Protein AF-A0A0G1HVP1-F1 (afdb_monomer_lite)

pLDDT: mean 92.51, std 6.07, range [60.88, 98.0]

Radius of gyration: 14.68 Å; chains: 1; bounding box: 37×34×37 Å

Secondary structure (DSSP, 8-state):
-EEE--SSTTS-EEEE---TT-EEEEEEEE--TTT-EEEEEEEETTEEEEEEESS----EEE-TTPPP-TTEEEEEEEEEEEETTEEEEEEEES-TTSTT-EEEEEE-TTS-EES-BTTBEEEEE---SHHHHHHHHHHHHH-EEE-

Foldseek 3Di:
DDWACALAPQAFTKDWDADPLKDWPDWDWAHDPHFTKIKTWIDHVQKIKMFIHGPDDKAFEDEPPDDDDPRHFYFDDWDWDDEPPKIKIWTHGPDPVQALKTWIWIQDPVRTTIQQDNHHGMIMGPNHDPVSVVSVSVRVRPMGTDD

Structure (mmCIF, N/CA/C/O backbone):
data_AF-A0A0G1HVP1-F1
#
_entry.id   AF-A0A0G1HVP1-F1
#
loop_
_atom_site.group_PDB
_atom_site.id
_atom_site.type_symbol
_atom_site.label_atom_id
_atom_site.label_alt_id
_atom_site.label_comp_id
_atom_site.label_asym_id
_atom_site.label_entity_id
_atom_site.label_seq_id
_atom_site.pdbx_PDB_ins_code
_atom_site.Cartn_x
_atom_site.Cartn_y
_atom_site.Cartn_z
_atom_site.occupancy
_atom_site.B_iso_or_equiv
_atom_site.auth_seq_id
_atom_site.auth_comp_id
_atom_site.auth_asym_id
_atom_site.auth_atom_id
_atom_site.pdbx_PDB_model_num
ATOM 1 N N . MET A 1 1 ? -14.721 0.708 7.167 1.00 88.19 1 MET A N 1
ATOM 2 C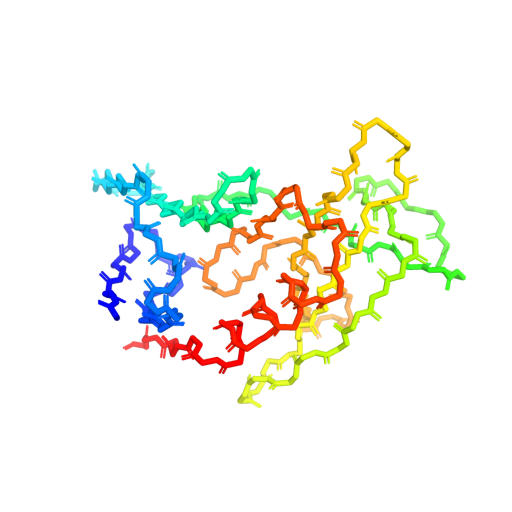 CA . MET A 1 1 ? -14.630 1.022 5.719 1.00 88.19 1 MET A CA 1
ATOM 3 C C . MET A 1 1 ? -14.635 2.533 5.562 1.00 88.19 1 MET A C 1
ATOM 5 O O . MET A 1 1 ? -15.383 3.187 6.278 1.00 88.19 1 MET A O 1
ATOM 9 N N . MET A 1 2 ? -13.837 3.077 4.645 1.00 93.00 2 MET A N 1
ATOM 10 C CA . MET A 1 2 ? -13.811 4.502 4.307 1.00 93.00 2 MET A CA 1
ATOM 11 C C . MET A 1 2 ? -13.610 4.696 2.801 1.00 93.00 2 MET A C 1
ATOM 13 O O . MET A 1 2 ? -12.921 3.900 2.174 1.00 93.00 2 MET A O 1
ATOM 17 N N . THR A 1 3 ? -14.206 5.744 2.226 1.00 96.06 3 THR A N 1
ATOM 18 C CA . THR A 1 3 ? -13.936 6.170 0.842 1.00 96.06 3 THR A CA 1
ATOM 19 C C . THR A 1 3 ? -13.069 7.421 0.864 1.00 96.06 3 THR A C 1
ATOM 21 O O . THR A 1 3 ? -13.421 8.390 1.535 1.00 96.06 3 THR A O 1
ATOM 24 N N . VAL A 1 4 ? -11.967 7.400 0.122 1.00 94.75 4 VAL A N 1
ATOM 25 C CA . VAL A 1 4 ? -11.038 8.515 -0.044 1.00 94.75 4 VAL A CA 1
ATOM 26 C C . VAL A 1 4 ? -11.114 8.983 -1.490 1.00 94.75 4 VAL A C 1
ATOM 28 O O . VAL A 1 4 ? -10.847 8.223 -2.420 1.00 94.75 4 VAL A O 1
ATOM 31 N N . LYS A 1 5 ? -11.529 10.238 -1.672 1.00 92.88 5 LYS A N 1
ATOM 32 C CA . LYS A 1 5 ? -11.578 10.874 -2.988 1.00 92.88 5 LYS A CA 1
ATOM 33 C C . LYS A 1 5 ? -10.227 11.500 -3.285 1.00 92.88 5 LYS A C 1
ATOM 35 O O . LYS A 1 5 ? -9.764 12.316 -2.488 1.00 92.88 5 LYS A O 1
ATOM 40 N N . SER A 1 6 ? -9.646 11.156 -4.425 1.00 91.25 6 SER A N 1
ATOM 41 C CA . SER A 1 6 ? -8.412 11.787 -4.869 1.00 91.25 6 SER A CA 1
ATOM 42 C C . SER A 1 6 ? -8.689 13.223 -5.320 1.00 91.25 6 SER A C 1
ATOM 44 O O . SER A 1 6 ? -9.557 13.438 -6.169 1.00 91.25 6 SER A O 1
ATOM 46 N N . PRO A 1 7 ? -7.973 14.218 -4.773 1.00 90.06 7 PRO A N 1
ATOM 47 C CA . PRO A 1 7 ? -7.976 15.578 -5.294 1.00 90.06 7 PRO A CA 1
ATOM 48 C C . PRO A 1 7 ? -6.929 15.769 -6.410 1.00 90.06 7 PRO A C 1
ATOM 50 O O . PRO A 1 7 ? -6.699 16.895 -6.840 1.00 90.06 7 PRO A O 1
ATOM 53 N N . VAL A 1 8 ? -6.270 14.690 -6.850 1.00 88.50 8 VAL A N 1
ATOM 54 C CA . VAL A 1 8 ? -5.191 14.680 -7.845 1.00 88.50 8 VAL A CA 1
ATOM 55 C C . VAL A 1 8 ? -5.602 13.794 -9.021 1.00 88.50 8 VAL A C 1
ATOM 57 O O . VAL A 1 8 ? -5.993 12.651 -8.818 1.00 88.50 8 VAL A O 1
ATOM 60 N N . THR A 1 9 ? -5.501 14.279 -10.260 1.00 86.94 9 THR A N 1
ATOM 61 C CA . THR A 1 9 ? -5.990 13.540 -11.442 1.00 86.94 9 THR A CA 1
ATOM 62 C C . THR A 1 9 ? -5.112 12.357 -11.853 1.00 86.94 9 THR A C 1
ATOM 64 O O . THR A 1 9 ? -5.579 11.486 -12.576 1.00 86.94 9 THR A O 1
ATOM 67 N N . SER A 1 10 ? -3.844 12.330 -11.437 1.00 87.56 10 SER A N 1
ATOM 68 C CA . SER A 1 10 ? -2.899 11.234 -11.706 1.00 87.56 10 SER A CA 1
ATOM 69 C C . SER A 1 10 ? -3.014 10.069 -10.718 1.00 87.56 10 SER A C 1
ATOM 71 O O . SER A 1 10 ? -2.319 9.069 -10.882 1.00 87.56 10 SER A O 1
ATOM 73 N N . VAL A 1 11 ? -3.870 10.195 -9.700 1.00 91.31 11 VAL A N 1
ATOM 74 C CA . VAL A 1 11 ? -4.047 9.215 -8.627 1.00 91.31 11 VAL A CA 1
ATOM 75 C C . VAL A 1 11 ? -5.530 8.886 -8.495 1.00 91.31 11 VAL A C 1
ATOM 77 O O . VAL A 1 11 ? -6.366 9.784 -8.394 1.00 91.31 11 VAL A O 1
ATOM 80 N N . ASP A 1 12 ? -5.862 7.603 -8.451 1.00 93.75 12 ASP A N 1
ATOM 81 C CA . ASP A 1 12 ? -7.236 7.125 -8.384 1.00 93.75 12 ASP A CA 1
ATOM 82 C C . ASP A 1 12 ? -7.833 7.317 -6.981 1.00 93.75 12 ASP A C 1
ATOM 84 O O . ASP A 1 12 ? -7.157 7.274 -5.946 1.00 93.75 12 ASP A O 1
ATOM 88 N N . SER A 1 13 ? -9.151 7.509 -6.926 1.00 95.25 13 SER A N 1
ATOM 89 C CA . SER A 1 13 ? -9.879 7.419 -5.658 1.00 95.25 13 SER A CA 1
ATOM 90 C C . SER A 1 13 ? -9.907 5.966 -5.183 1.00 95.25 13 SER A C 1
ATOM 92 O O . SER A 1 13 ? -9.791 5.035 -5.977 1.00 95.25 13 SER A O 1
ATOM 94 N N . TYR A 1 14 ? -10.097 5.733 -3.887 1.00 96.31 14 TYR A N 1
ATOM 95 C CA . TYR A 1 14 ? -10.150 4.368 -3.369 1.00 96.31 14 TYR A CA 1
ATOM 96 C C . TYR A 1 14 ? -11.113 4.215 -2.200 1.00 96.31 14 TYR A C 1
ATOM 98 O O . TYR A 1 14 ? -11.501 5.166 -1.518 1.00 96.31 14 TYR A O 1
ATOM 106 N N . LYS A 1 15 ? -11.503 2.971 -1.954 1.00 97.00 15 LYS A N 1
ATOM 107 C CA . LYS A 1 15 ? -12.222 2.547 -0.761 1.00 97.00 15 LYS A CA 1
ATOM 108 C C . LYS A 1 15 ? -11.349 1.573 0.008 1.00 97.00 15 LYS A C 1
ATOM 110 O O . LYS A 1 15 ? -10.885 0.586 -0.547 1.00 97.00 15 LYS A O 1
ATOM 115 N N . ILE A 1 16 ? -11.142 1.841 1.288 1.00 96.19 16 ILE A N 1
ATOM 116 C CA . ILE A 1 16 ? -10.316 1.017 2.166 1.00 96.19 16 ILE A CA 1
ATOM 117 C C . ILE A 1 16 ? -11.179 0.303 3.202 1.00 96.19 16 ILE A C 1
ATOM 119 O O . ILE A 1 16 ? -12.094 0.879 3.809 1.00 96.19 16 ILE A O 1
ATOM 123 N N . TYR A 1 17 ? -10.872 -0.973 3.403 1.00 95.56 17 TYR A N 1
ATOM 124 C CA . TYR A 1 17 ? -11.451 -1.814 4.436 1.00 95.56 17 TYR A CA 1
ATOM 125 C C . TYR A 1 17 ? -10.327 -2.203 5.381 1.00 95.56 17 TYR A C 1
ATOM 127 O O . TYR A 1 17 ? -9.286 -2.678 4.946 1.00 95.56 17 TYR A O 1
ATOM 135 N N . TYR A 1 18 ? -10.548 -1.975 6.667 1.00 95.06 18 TYR A N 1
ATOM 136 C CA . TYR A 1 18 ? -9.587 -2.278 7.711 1.00 95.06 18 TYR A CA 1
ATOM 137 C C . TYR A 1 18 ? -10.301 -2.972 8.871 1.00 95.06 18 TYR A C 1
ATOM 139 O O . TYR A 1 18 ? -11.493 -2.704 9.085 1.00 95.06 18 TYR A O 1
ATOM 147 N N . PRO A 1 19 ? -9.620 -3.889 9.582 1.00 93.31 19 PRO A N 1
ATOM 148 C CA . PRO A 1 19 ? -10.183 -4.543 10.755 1.00 93.31 19 PRO A CA 1
ATOM 149 C C . PRO A 1 19 ? -10.598 -3.521 11.817 1.00 93.31 19 PRO A C 1
ATOM 151 O O . PRO A 1 19 ? -10.021 -2.443 11.917 1.00 93.31 19 PRO A O 1
ATOM 154 N N . THR A 1 20 ? -11.562 -3.872 12.667 1.00 92.50 20 THR A N 1
ATOM 155 C CA . THR A 1 20 ? -12.028 -2.995 13.760 1.00 92.50 20 THR A CA 1
ATOM 156 C C . THR A 1 20 ? -10.978 -2.760 14.848 1.00 92.50 20 THR A C 1
ATOM 158 O O . THR A 1 20 ? -11.182 -1.924 15.720 1.00 92.50 20 THR A O 1
ATOM 161 N N . THR A 1 21 ? -9.862 -3.493 14.808 1.00 92.62 21 THR A N 1
ATOM 162 C CA . THR A 1 21 ? -8.671 -3.260 15.637 1.00 92.62 21 THR A CA 1
ATOM 163 C C . THR A 1 21 ? -7.880 -2.026 15.198 1.00 92.62 21 THR A C 1
ATOM 165 O O . THR A 1 21 ? -7.027 -1.564 15.951 1.00 92.62 21 THR A O 1
ATOM 168 N N . TRP A 1 22 ? -8.169 -1.483 14.011 1.00 95.19 22 TRP A N 1
ATOM 169 C CA . TRP A 1 22 ? -7.584 -0.256 13.486 1.00 95.19 22 TRP A CA 1
ATOM 170 C C . TRP A 1 22 ? -8.574 0.901 13.575 1.00 95.19 22 TRP A C 1
ATOM 172 O O . TRP A 1 22 ? -9.775 0.748 13.339 1.00 95.19 22 TRP A O 1
ATOM 182 N N . SER A 1 23 ? -8.048 2.088 13.847 1.00 96.19 23 SER A N 1
ATOM 183 C CA . SER A 1 23 ? -8.803 3.338 13.858 1.00 96.19 23 SER A CA 1
ATOM 184 C C . SER A 1 23 ? -8.200 4.345 12.892 1.00 96.19 23 SER A C 1
ATOM 186 O O . SER A 1 23 ? -6.992 4.353 12.669 1.00 96.19 23 SER A O 1
ATOM 188 N N . ILE A 1 24 ? -9.026 5.247 12.364 1.00 97.38 24 ILE A N 1
ATOM 189 C CA . ILE A 1 24 ? -8.524 6.425 11.652 1.00 97.38 24 ILE A CA 1
ATOM 190 C C . ILE A 1 24 ? -7.872 7.346 12.682 1.00 97.38 24 ILE A C 1
ATOM 192 O O . ILE A 1 24 ? -8.555 7.877 13.554 1.00 97.38 24 ILE A O 1
ATOM 196 N N . GLN A 1 25 ? -6.563 7.535 12.566 1.00 97.00 25 GLN A N 1
ATOM 197 C CA . GLN A 1 25 ? -5.822 8.511 13.358 1.00 97.00 25 GLN A CA 1
ATOM 198 C C . GLN A 1 25 ? -5.957 9.906 12.751 1.00 97.00 25 GLN A C 1
ATOM 200 O O . GLN A 1 25 ? -6.156 10.889 13.461 1.00 97.00 25 GLN A O 1
ATOM 205 N N . GLN A 1 26 ? -5.856 9.991 11.424 1.00 96.69 26 GLN A N 1
ATOM 206 C CA . GLN A 1 26 ? -5.955 11.246 10.696 1.00 96.69 26 GLN A CA 1
ATOM 207 C C . GLN A 1 26 ? -6.546 11.017 9.310 1.00 96.69 26 GLN A C 1
ATOM 209 O O . GLN A 1 26 ? -6.221 10.050 8.628 1.00 96.69 26 GLN A O 1
ATOM 214 N N . TYR A 1 27 ? -7.378 11.957 8.876 1.00 96.94 27 TYR A N 1
ATOM 215 C C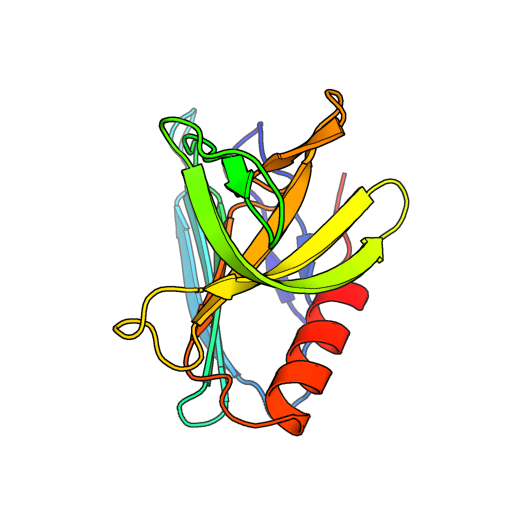A . TYR A 1 27 ? -7.749 12.108 7.479 1.00 96.94 27 TYR A CA 1
ATOM 216 C C . TYR A 1 27 ? -7.751 13.590 7.117 1.00 96.94 27 TYR A C 1
ATOM 218 O O . TYR A 1 27 ? -8.379 14.395 7.807 1.00 96.94 27 TYR A O 1
ATOM 226 N N . LYS A 1 28 ? -7.056 13.951 6.040 1.00 95.06 28 LYS A N 1
ATOM 227 C CA . LYS A 1 28 ? -7.039 15.307 5.489 1.00 95.06 28 LYS A CA 1
ATOM 228 C C . LYS A 1 28 ? -7.268 15.227 3.990 1.00 95.06 28 LYS A C 1
ATOM 230 O O . LYS A 1 28 ? -6.612 14.454 3.309 1.00 95.06 28 LYS A O 1
ATOM 235 N N . ASN A 1 29 ? -8.161 16.060 3.473 1.00 93.94 29 ASN A N 1
ATOM 236 C CA . ASN A 1 29 ? -8.377 16.207 2.041 1.00 93.94 29 ASN A CA 1
ATOM 237 C C . ASN A 1 29 ? -8.352 17.696 1.705 1.00 93.94 29 ASN A C 1
ATOM 239 O O . ASN A 1 29 ? -9.132 18.469 2.256 1.00 93.94 29 ASN A O 1
ATOM 243 N N . THR A 1 30 ? -7.405 18.087 0.862 1.00 92.00 30 THR A N 1
ATOM 244 C CA . THR A 1 30 ? -7.182 19.461 0.420 1.00 92.00 30 THR A CA 1
ATOM 245 C C . THR A 1 30 ? -7.475 19.506 -1.076 1.00 92.00 30 THR A C 1
ATOM 247 O O . THR A 1 30 ? -6.635 19.070 -1.868 1.00 92.00 30 THR A O 1
ATOM 250 N N . PRO A 1 31 ? -8.658 19.990 -1.482 1.00 84.56 31 PRO A N 1
ATOM 251 C CA . PRO A 1 31 ? -8.983 20.185 -2.887 1.00 84.56 31 PRO A CA 1
ATOM 252 C C . PRO A 1 31 ? -8.110 21.302 -3.464 1.00 84.56 31 PRO A C 1
ATOM 254 O O . PRO A 1 31 ? -7.963 22.343 -2.827 1.00 84.56 31 PRO A O 1
ATOM 257 N N . ALA A 1 32 ? -7.561 21.122 -4.663 1.00 75.69 32 ALA A N 1
ATOM 258 C CA . ALA A 1 32 ? -7.039 22.235 -5.450 1.00 75.69 32 ALA A CA 1
ATOM 259 C C . ALA A 1 32 ? -7.022 21.879 -6.938 1.00 75.69 32 ALA A C 1
ATOM 261 O O . ALA A 1 32 ? -6.744 20.733 -7.296 1.00 75.69 32 ALA A O 1
ATOM 262 N N . ASP A 1 33 ? -7.253 22.883 -7.784 1.00 64.31 33 ASP A N 1
ATOM 263 C CA . ASP A 1 33 ? -7.151 22.812 -9.244 1.00 64.31 33 ASP A CA 1
ATOM 264 C C . ASP A 1 33 ? -5.678 22.626 -9.670 1.00 64.31 33 ASP A C 1
ATOM 266 O O . ASP A 1 33 ? -5.012 23.555 -10.118 1.00 64.31 33 ASP A O 1
ATOM 270 N N . GLY A 1 34 ? -5.133 21.423 -9.461 1.00 60.88 34 GLY A N 1
ATOM 271 C CA . GLY A 1 34 ? -3.806 21.004 -9.931 1.00 60.88 34 GLY A CA 1
ATOM 272 C C . GLY A 1 34 ? -2.783 20.646 -8.846 1.00 60.88 34 GLY A C 1
ATOM 273 O O . GLY A 1 34 ? -1.873 19.883 -9.141 1.00 60.88 34 GLY A O 1
ATOM 274 N N . ASN A 1 35 ? -2.948 21.105 -7.597 1.00 75.81 35 ASN A N 1
ATOM 275 C CA . ASN A 1 35 ? -2.037 20.819 -6.465 1.00 75.81 35 ASN A CA 1
ATOM 276 C C . ASN A 1 35 ? -2.772 20.263 -5.230 1.00 75.81 35 ASN A C 1
ATOM 278 O O . ASN A 1 35 ? -2.427 20.564 -4.084 1.00 75.81 35 ASN A O 1
ATOM 282 N N . GLY A 1 36 ? -3.833 19.488 -5.459 1.00 88.06 36 GLY A N 1
ATOM 283 C CA . GLY A 1 36 ? -4.589 18.850 -4.389 1.00 88.06 36 GLY A CA 1
ATOM 284 C C . GLY A 1 36 ? -3.743 17.845 -3.605 1.00 88.06 36 GLY A C 1
ATOM 285 O O . GLY A 1 36 ? -2.740 17.329 -4.095 1.00 88.06 36 GLY A O 1
ATOM 286 N N . SER A 1 37 ? -4.150 17.547 -2.373 1.00 93.12 37 SER A N 1
ATOM 287 C CA . SER A 1 37 ? -3.574 16.425 -1.628 1.00 93.12 37 SER A CA 1
ATOM 288 C C . SER A 1 37 ? -4.582 15.762 -0.705 1.00 93.12 37 SER A C 1
ATOM 290 O O . SER A 1 37 ? -5.451 16.422 -0.135 1.00 93.12 37 SER A O 1
ATOM 292 N N . SER A 1 38 ? -4.465 14.451 -0.538 1.00 95.25 38 SER A N 1
ATOM 293 C CA . SER A 1 38 ? -5.242 13.691 0.439 1.00 95.25 38 SER A CA 1
ATOM 294 C C . SER A 1 38 ? -4.311 12.798 1.243 1.00 95.25 38 SER A C 1
ATOM 296 O O . SER A 1 38 ? -3.398 12.200 0.685 1.00 95.25 38 SER A O 1
ATOM 298 N N . SER A 1 39 ? -4.521 12.714 2.550 1.00 95.62 39 SER A N 1
ATOM 299 C CA . SER A 1 39 ? -3.809 11.786 3.420 1.00 95.62 39 SER A CA 1
ATOM 300 C C . SER A 1 39 ? -4.788 11.052 4.320 1.00 95.62 39 SER A C 1
ATOM 302 O O . SER A 1 39 ? -5.700 11.650 4.895 1.00 95.62 39 SER A O 1
ATOM 304 N 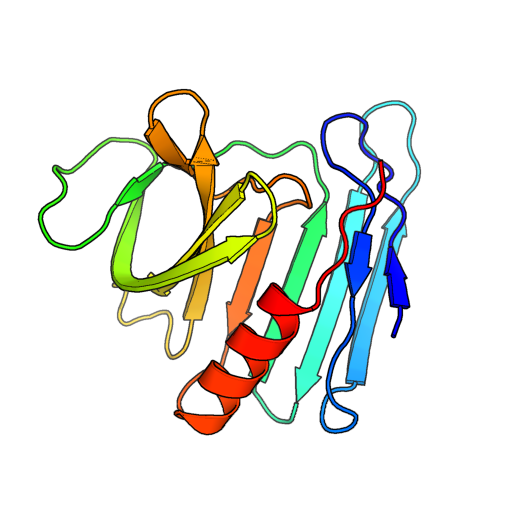N . LEU A 1 40 ? -4.592 9.745 4.449 1.00 97.88 40 LEU A N 1
ATOM 305 C CA . LEU A 1 40 ? -5.291 8.895 5.403 1.00 97.88 40 LEU A CA 1
ATOM 306 C C . LEU A 1 40 ? -4.254 8.136 6.220 1.00 97.88 40 LEU A C 1
ATOM 308 O O . LEU A 1 40 ? -3.447 7.416 5.642 1.00 97.88 40 LEU A O 1
ATOM 312 N N . THR A 1 41 ? -4.332 8.241 7.542 1.00 98.00 41 THR A N 1
ATOM 313 C CA . THR A 1 41 ? -3.522 7.452 8.468 1.00 98.00 41 THR A CA 1
ATOM 314 C C . THR A 1 41 ? -4.425 6.604 9.353 1.00 98.00 41 THR A C 1
ATOM 316 O O . THR A 1 41 ? -5.296 7.122 10.059 1.00 98.00 41 THR A O 1
ATOM 319 N N . LEU A 1 42 ? -4.208 5.293 9.314 1.00 97.56 42 LEU A N 1
ATOM 320 C CA . LEU A 1 42 ? -4.783 4.317 10.230 1.00 97.56 42 LEU A CA 1
ATOM 321 C C . LEU A 1 42 ? -3.758 3.975 11.311 1.00 97.56 42 LEU A C 1
ATOM 323 O O . LEU A 1 42 ? -2.559 3.939 11.039 1.00 97.56 42 LEU A O 1
ATOM 327 N N . SER A 1 43 ? -4.228 3.677 12.517 1.00 96.88 43 SER A N 1
ATOM 328 C CA . SER A 1 43 ? -3.378 3.273 13.635 1.00 96.88 43 SER A CA 1
ATOM 329 C C . SER A 1 43 ? -3.949 2.081 14.393 1.00 96.88 43 SER A C 1
ATOM 331 O O . SER A 1 43 ? -5.166 1.983 14.578 1.00 96.88 43 SER A O 1
ATOM 333 N N . LYS A 1 44 ? -3.054 1.241 14.910 1.00 94.94 44 LYS A N 1
ATOM 334 C CA . LYS A 1 44 ? -3.325 0.180 15.884 1.00 94.94 44 LYS A CA 1
ATOM 335 C C . LYS A 1 44 ? -2.153 0.132 16.865 1.00 94.94 44 LYS A C 1
ATOM 337 O O . LYS A 1 44 ? -1.059 -0.296 16.513 1.00 94.94 44 LYS A O 1
ATOM 342 N N . GLY A 1 45 ? -2.360 0.592 18.099 1.00 93.25 45 GLY A N 1
ATOM 343 C CA . GLY A 1 45 ? -1.267 0.716 19.068 1.00 93.25 45 GLY A CA 1
ATOM 344 C C . GLY A 1 45 ? -0.160 1.645 18.554 1.00 93.25 45 GLY A C 1
ATOM 345 O O . GLY A 1 45 ? -0.421 2.816 18.295 1.00 93.25 45 GLY A O 1
ATOM 346 N N . LEU A 1 46 ? 1.060 1.117 18.409 1.00 92.38 46 LEU A N 1
ATOM 347 C CA . LEU A 1 46 ? 2.219 1.848 17.871 1.00 92.38 46 LEU A CA 1
ATOM 348 C C . LEU A 1 46 ? 2.376 1.713 16.348 1.00 92.38 46 LEU A C 1
ATOM 350 O O . LEU A 1 46 ? 3.233 2.372 15.763 1.00 92.38 46 LEU A O 1
ATOM 354 N N . THR A 1 47 ? 1.570 0.866 15.711 1.00 95.00 47 THR A N 1
ATOM 355 C CA . THR A 1 47 ? 1.621 0.630 14.271 1.00 95.00 47 THR A CA 1
ATOM 356 C C . THR A 1 47 ? 0.769 1.656 13.538 1.00 95.00 47 THR A C 1
ATOM 358 O O . THR A 1 47 ? -0.366 1.938 13.939 1.00 95.00 47 THR A O 1
ATOM 361 N N . THR A 1 48 ? 1.291 2.187 12.436 1.00 96.69 48 THR A N 1
ATOM 362 C CA . THR A 1 48 ? 0.578 3.118 11.558 1.00 96.69 48 THR A CA 1
ATOM 363 C C . THR A 1 48 ? 0.640 2.664 10.108 1.00 96.69 48 THR A C 1
ATOM 365 O O . THR A 1 48 ? 1.620 2.067 9.672 1.00 96.69 48 THR A O 1
ATOM 368 N N . ILE A 1 49 ? -0.415 2.965 9.354 1.00 96.94 49 ILE A N 1
ATOM 369 C CA . ILE A 1 49 ? -0.464 2.848 7.894 1.00 96.94 49 ILE A CA 1
ATOM 370 C C . ILE A 1 49 ? -0.892 4.207 7.369 1.00 96.94 49 ILE A C 1
ATOM 372 O O . ILE A 1 49 ? -1.920 4.722 7.800 1.00 96.94 49 ILE A O 1
ATOM 376 N N . SER A 1 50 ? -0.138 4.775 6.440 1.00 97.31 50 SER A N 1
ATOM 377 C CA . SER A 1 50 ? -0.452 6.043 5.793 1.00 97.31 50 SER A CA 1
ATOM 378 C C . SER A 1 50 ? -0.563 5.868 4.287 1.00 97.31 50 SER A C 1
ATOM 380 O O . SER A 1 50 ? 0.285 5.233 3.670 1.00 97.31 50 SER A O 1
ATOM 382 N N . ILE A 1 51 ? -1.602 6.459 3.703 1.00 97.31 51 ILE A N 1
ATOM 383 C CA . ILE A 1 51 ? -1.775 6.585 2.256 1.00 97.31 51 ILE A CA 1
ATOM 384 C C . ILE A 1 51 ? -1.800 8.072 1.922 1.00 97.31 51 ILE A C 1
ATOM 386 O O . ILE A 1 51 ? -2.666 8.800 2.417 1.00 97.31 51 ILE A O 1
ATOM 390 N N . LEU A 1 52 ? -0.859 8.512 1.091 1.00 95.81 52 LEU A N 1
ATOM 391 C CA . LEU A 1 52 ? -0.676 9.901 0.687 1.00 95.81 52 LEU A CA 1
ATOM 392 C C . LEU A 1 52 ? -0.897 10.052 -0.823 1.00 95.81 52 LEU A C 1
ATOM 394 O O . LEU A 1 52 ? -0.162 9.504 -1.638 1.00 95.81 52 LEU A O 1
ATOM 398 N N . GLN A 1 53 ? -1.901 10.839 -1.195 1.00 94.38 53 GLN A N 1
ATOM 399 C CA . GLN A 1 53 ? -2.215 11.201 -2.574 1.00 94.38 53 GLN A CA 1
ATOM 400 C C . GLN A 1 53 ? -1.706 12.613 -2.839 1.00 94.38 53 GLN A C 1
ATOM 402 O O . GLN A 1 53 ? -2.289 13.585 -2.354 1.00 94.38 53 GLN A O 1
ATOM 407 N N . THR A 1 54 ? -0.619 12.729 -3.591 1.00 91.25 54 THR A N 1
ATOM 408 C CA . THR A 1 54 ? -0.024 13.995 -4.039 1.00 91.25 54 THR A CA 1
ATOM 409 C C . THR A 1 54 ? 0.523 13.817 -5.454 1.00 91.25 54 THR A C 1
ATOM 411 O O . THR A 1 54 ? 0.708 12.692 -5.920 1.00 91.25 54 THR A O 1
ATOM 414 N N . ASN A 1 55 ? 0.824 14.924 -6.137 1.00 82.12 55 ASN A N 1
ATOM 415 C CA . ASN A 1 55 ? 1.721 14.885 -7.291 1.00 82.12 55 ASN A CA 1
ATOM 416 C C . ASN A 1 55 ? 3.141 14.622 -6.774 1.00 82.12 55 ASN A C 1
ATOM 418 O O . ASN A 1 55 ? 3.828 15.544 -6.337 1.00 82.12 55 ASN A O 1
ATOM 422 N N . GLY A 1 56 ? 3.533 13.353 -6.737 1.00 70.62 56 GLY A N 1
ATOM 423 C CA . GLY A 1 56 ? 4.815 12.917 -6.199 1.00 70.62 56 GLY A CA 1
ATOM 424 C C . GLY A 1 56 ? 5.812 12.533 -7.284 1.00 70.62 56 GLY A C 1
ATOM 425 O O . GLY A 1 56 ? 5.437 12.096 -8.371 1.00 70.62 56 GLY A O 1
ATOM 426 N N . ASN A 1 57 ? 7.095 12.650 -6.947 1.00 79.50 57 ASN A N 1
ATOM 427 C CA . ASN A 1 57 ? 8.156 11.976 -7.681 1.00 79.50 57 ASN A CA 1
ATOM 428 C C . ASN A 1 57 ? 8.187 10.507 -7.253 1.00 79.50 57 ASN A C 1
ATOM 430 O O . ASN A 1 57 ? 8.126 10.204 -6.062 1.00 79.50 57 ASN A O 1
ATOM 434 N N . SER A 1 58 ? 8.311 9.606 -8.218 1.00 89.69 58 SER A N 1
ATOM 435 C CA . SER A 1 58 ? 8.472 8.180 -7.950 1.00 89.69 58 SER A CA 1
ATOM 436 C C . SER A 1 58 ? 9.946 7.840 -7.750 1.00 89.69 58 SER A C 1
ATOM 438 O O . SER A 1 58 ? 10.800 8.316 -8.498 1.00 89.69 58 SER A O 1
ATOM 440 N N . LEU A 1 59 ? 10.239 6.990 -6.769 1.00 95.44 59 LEU A N 1
ATOM 441 C CA . LEU A 1 59 ? 11.549 6.357 -6.617 1.00 95.44 59 LEU A CA 1
ATOM 442 C C . LEU A 1 59 ? 11.458 4.904 -7.071 1.00 95.44 59 LEU A C 1
ATOM 444 O O . LEU A 1 59 ? 10.415 4.267 -6.901 1.00 95.44 59 LEU A O 1
ATOM 448 N N . THR A 1 60 ? 12.551 4.376 -7.618 1.00 96.81 60 THR A N 1
ATOM 449 C CA . THR A 1 60 ? 12.655 2.946 -7.932 1.00 96.81 60 THR A CA 1
ATOM 450 C C . THR A 1 60 ? 12.793 2.144 -6.643 1.00 96.81 60 THR A C 1
ATOM 452 O O . THR A 1 60 ? 13.610 2.477 -5.788 1.00 96.81 60 THR A O 1
ATOM 455 N N . CYS A 1 61 ? 12.034 1.064 -6.508 1.00 97.50 61 CYS A N 1
ATOM 456 C CA . CYS A 1 61 ? 12.182 0.117 -5.412 1.00 97.50 61 CYS A CA 1
ATOM 457 C C . CYS A 1 61 ? 13.131 -1.010 -5.819 1.00 97.50 61 CYS A C 1
ATOM 459 O O . CYS A 1 61 ? 12.843 -1.738 -6.768 1.00 97.50 61 CYS A O 1
ATOM 461 N N . LEU A 1 62 ? 14.242 -1.145 -5.096 1.00 97.56 62 LEU A N 1
ATOM 462 C CA . LEU A 1 62 ? 15.247 -2.187 -5.291 1.00 97.56 62 LEU A CA 1
ATOM 463 C C . LEU A 1 62 ? 15.136 -3.243 -4.195 1.00 97.56 62 LEU A C 1
ATOM 465 O O . LEU A 1 62 ? 15.014 -2.930 -3.009 1.00 97.56 62 LEU A O 1
ATOM 469 N N . TYR A 1 63 ? 15.202 -4.498 -4.608 1.00 96.00 63 TYR A N 1
ATOM 470 C CA . TYR A 1 63 ? 15.080 -5.680 -3.764 1.00 96.00 63 TYR A CA 1
ATOM 471 C C . TYR A 1 63 ? 16.399 -6.464 -3.732 1.00 96.00 63 TYR A C 1
ATOM 473 O O . TYR A 1 63 ? 17.315 -6.165 -4.502 1.00 96.00 63 TYR A O 1
ATOM 481 N N . PRO A 1 64 ? 16.532 -7.489 -2.868 1.00 95.00 64 PRO A N 1
ATOM 482 C CA . PRO A 1 64 ? 17.761 -8.271 -2.798 1.00 95.00 64 PRO A CA 1
ATOM 483 C C . PRO A 1 64 ? 18.156 -8.858 -4.158 1.00 95.00 64 PRO A C 1
ATOM 485 O O . PRO A 1 64 ? 17.406 -9.632 -4.753 1.00 95.00 64 PRO A O 1
ATOM 488 N N . GLY A 1 65 ? 19.356 -8.503 -4.619 1.00 91.50 65 GLY A N 1
ATOM 489 C CA . GLY A 1 65 ? 19.903 -8.926 -5.910 1.00 91.50 65 GLY A CA 1
ATOM 490 C C . GLY A 1 65 ? 19.714 -7.918 -7.046 1.00 91.50 65 GLY A C 1
ATOM 491 O O . GLY A 1 65 ? 20.355 -8.075 -8.085 1.00 91.50 65 GLY A O 1
ATOM 492 N N . ASP A 1 66 ? 18.906 -6.874 -6.853 1.00 94.31 66 ASP A N 1
ATOM 493 C CA . ASP A 1 66 ? 18.815 -5.784 -7.817 1.00 94.31 66 ASP A CA 1
ATOM 494 C C . ASP A 1 66 ? 20.108 -4.958 -7.814 1.00 94.31 66 ASP A C 1
ATOM 496 O O . ASP A 1 66 ? 20.790 -4.809 -6.799 1.00 94.31 66 ASP A O 1
ATOM 500 N N . SER A 1 67 ? 20.463 -4.423 -8.981 1.00 92.94 67 SER A N 1
ATOM 501 C CA . SER A 1 67 ? 21.606 -3.517 -9.098 1.00 92.94 67 SER A CA 1
ATOM 502 C C . SER A 1 67 ? 21.268 -2.150 -8.523 1.00 92.94 67 SER A C 1
ATOM 504 O O . SER A 1 67 ? 20.171 -1.640 -8.753 1.00 92.94 67 SER A O 1
ATOM 506 N N . ASP A 1 68 ? 22.240 -1.531 -7.858 1.00 90.31 68 ASP A N 1
ATOM 507 C CA . ASP A 1 68 ? 22.101 -0.172 -7.347 1.00 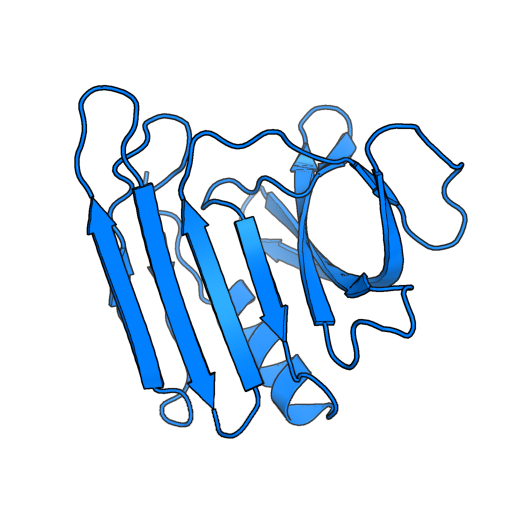90.31 68 ASP A CA 1
ATOM 508 C C . ASP A 1 68 ? 21.824 0.831 -8.472 1.00 90.31 68 ASP A C 1
ATOM 510 O O . ASP A 1 68 ? 22.461 0.826 -9.529 1.00 90.31 68 ASP A O 1
ATOM 514 N N . GLN A 1 69 ? 20.859 1.715 -8.224 1.00 89.62 69 GLN A N 1
ATOM 515 C CA . GLN A 1 69 ? 20.409 2.748 -9.155 1.00 89.62 69 GLN A CA 1
ATOM 516 C C . GLN A 1 69 ? 20.275 4.083 -8.422 1.00 89.62 69 GLN A C 1
ATOM 518 O O . GLN A 1 69 ? 19.902 4.128 -7.249 1.00 89.62 69 GLN A O 1
ATOM 523 N N . ALA A 1 70 ? 20.542 5.193 -9.111 1.00 90.06 70 ALA A N 1
ATOM 524 C CA . ALA A 1 70 ? 20.261 6.515 -8.558 1.00 90.06 70 ALA A CA 1
ATOM 525 C C . ALA A 1 70 ? 18.745 6.698 -8.346 1.00 90.06 70 ALA A C 1
ATOM 527 O O . ALA A 1 70 ? 17.948 6.141 -9.098 1.00 90.06 70 ALA A O 1
ATOM 528 N N . ASN A 1 71 ? 18.348 7.511 -7.359 1.00 90.19 71 ASN A N 1
ATOM 529 C CA . ASN A 1 71 ? 16.939 7.781 -7.025 1.00 90.19 71 ASN A CA 1
ATOM 530 C C . ASN A 1 71 ? 16.128 6.508 -6.723 1.00 90.19 71 ASN A C 1
ATOM 532 O O . ASN A 1 71 ? 15.019 6.315 -7.229 1.00 90.19 71 ASN A O 1
ATOM 536 N N . SER A 1 72 ? 16.695 5.639 -5.889 1.00 95.12 72 SER A N 1
ATOM 537 C CA . SER A 1 72 ? 16.076 4.383 -5.488 1.00 95.12 72 SER A CA 1
ATOM 538 C C . SER A 1 72 ? 15.994 4.219 -3.971 1.00 95.12 72 SER A C 1
ATOM 540 O O . SER A 1 72 ? 16.695 4.891 -3.212 1.00 95.12 72 SER A O 1
ATOM 542 N N . LEU A 1 73 ? 15.112 3.321 -3.540 1.00 95.00 73 LEU A N 1
ATOM 543 C CA . LEU A 1 73 ? 15.002 2.833 -2.171 1.00 95.00 73 LEU A CA 1
ATOM 544 C C . LEU A 1 73 ? 15.393 1.358 -2.142 1.00 95.00 73 LEU A C 1
ATOM 546 O O . LEU A 1 73 ? 14.939 0.585 -2.983 1.00 95.00 73 LEU A O 1
ATOM 550 N N . GLN A 1 74 ? 16.205 0.973 -1.161 1.00 95.50 74 GLN A N 1
ATOM 551 C CA . GLN A 1 74 ? 16.611 -0.414 -0.954 1.00 95.50 74 GLN A CA 1
ATOM 552 C C . GLN A 1 74 ? 15.748 -1.085 0.115 1.00 95.50 74 GLN A C 1
ATOM 554 O O . GLN A 1 74 ? 15.562 -0.562 1.223 1.00 95.50 74 GLN A O 1
ATOM 559 N N . PHE A 1 75 ? 15.267 -2.278 -0.212 1.00 96.88 75 PHE A N 1
ATOM 560 C CA . PHE A 1 75 ? 14.433 -3.095 0.653 1.00 96.88 75 PHE A CA 1
ATOM 561 C C . PHE A 1 75 ? 15.109 -4.426 0.969 1.00 96.88 75 PHE A C 1
ATOM 563 O O . PHE A 1 75 ? 15.773 -5.031 0.128 1.00 96.88 75 PHE A O 1
ATOM 570 N N . LYS A 1 76 ? 14.913 -4.898 2.200 1.00 95.25 76 LYS A N 1
ATOM 571 C CA . LYS A 1 76 ? 15.507 -6.142 2.697 1.00 95.25 76 LYS A CA 1
ATOM 572 C C . LYS A 1 76 ? 14.746 -7.377 2.220 1.00 95.25 76 LYS A C 1
ATOM 574 O O . LYS A 1 76 ? 15.346 -8.412 1.954 1.00 95.25 76 LYS A O 1
ATOM 579 N N . GLU A 1 77 ? 13.428 -7.281 2.153 1.00 94.31 77 GLU A N 1
ATOM 580 C CA . GLU A 1 77 ? 12.522 -8.357 1.752 1.00 94.31 77 GLU A CA 1
ATOM 581 C C . GLU A 1 77 ? 11.211 -7.754 1.248 1.00 94.31 77 GLU A C 1
ATOM 583 O O . GLU A 1 77 ? 10.926 -6.572 1.469 1.00 94.31 77 GLU A O 1
ATOM 588 N N . TYR A 1 78 ? 10.420 -8.566 0.551 1.00 95.75 78 TYR A N 1
ATOM 589 C CA . TYR A 1 78 ? 9.111 -8.158 0.071 1.00 95.75 78 TYR A CA 1
ATOM 590 C C . TYR A 1 78 ? 8.125 -9.323 0.013 1.00 95.75 78 TYR A C 1
ATOM 592 O O . TYR A 1 78 ? 8.508 -10.481 -0.154 1.00 95.75 78 TYR A O 1
ATOM 600 N N . VAL A 1 79 ? 6.841 -8.979 0.065 1.00 93.94 79 VAL A N 1
ATOM 601 C CA . VAL A 1 79 ? 5.715 -9.871 -0.214 1.00 93.94 79 VAL A CA 1
ATOM 602 C C . VAL A 1 79 ? 4.956 -9.325 -1.418 1.00 93.94 79 VAL A C 1
ATOM 604 O O . VAL A 1 79 ? 4.595 -8.148 -1.454 1.00 93.94 79 VAL A O 1
ATOM 607 N N . GLY A 1 80 ? 4.750 -10.167 -2.431 1.00 94.38 80 GLY A N 1
ATOM 608 C CA . GLY A 1 80 ? 3.969 -9.814 -3.616 1.00 94.38 80 GLY A CA 1
ATOM 609 C C . GLY A 1 80 ? 2.469 -9.863 -3.333 1.00 94.38 80 GLY A C 1
ATOM 610 O O . GLY A 1 80 ? 1.983 -10.829 -2.752 1.00 94.38 80 GLY A O 1
ATOM 611 N N . ILE A 1 81 ? 1.744 -8.840 -3.776 1.00 93.81 81 ILE A N 1
ATOM 612 C CA . ILE A 1 81 ? 0.296 -8.707 -3.623 1.00 93.81 81 ILE A CA 1
ATOM 613 C C . ILE A 1 81 ? -0.278 -8.415 -5.007 1.00 93.81 81 ILE A C 1
ATOM 615 O O . ILE A 1 81 ? -0.048 -7.346 -5.572 1.00 93.81 81 ILE A O 1
ATOM 619 N N . ASN A 1 82 ? -1.020 -9.370 -5.564 1.00 89.94 82 ASN A N 1
ATOM 620 C CA . ASN A 1 82 ? -1.704 -9.174 -6.838 1.00 89.94 82 ASN A CA 1
ATOM 621 C C . ASN A 1 82 ? -3.091 -8.597 -6.581 1.00 89.94 82 ASN A C 1
ATOM 623 O O . ASN A 1 82 ? -3.866 -9.136 -5.787 1.00 89.94 82 ASN A O 1
ATOM 627 N N . LYS A 1 83 ? -3.399 -7.502 -7.267 1.00 79.06 83 LYS A N 1
ATOM 628 C CA . LYS A 1 83 ? -4.632 -6.752 -7.101 1.00 79.06 83 LYS A CA 1
ATOM 629 C C . LYS A 1 83 ? -5.193 -6.381 -8.461 1.00 79.06 83 LYS A C 1
ATOM 631 O O . LYS A 1 83 ? -4.725 -5.434 -9.075 1.00 79.06 83 LYS A O 1
ATOM 636 N N . ASP A 1 84 ? -6.221 -7.100 -8.896 1.00 82.69 84 ASP A N 1
ATOM 637 C CA . ASP A 1 84 ? -6.805 -6.922 -10.226 1.00 82.69 84 ASP A CA 1
ATOM 638 C C . ASP A 1 84 ? -5.722 -7.061 -11.320 1.00 82.69 84 ASP A C 1
ATOM 640 O O . ASP A 1 84 ? -5.141 -8.137 -11.464 1.00 82.69 84 ASP A O 1
ATOM 644 N N . ASP A 1 85 ? -5.434 -5.993 -12.067 1.00 87.06 85 ASP A N 1
ATOM 645 C CA . ASP A 1 85 ? -4.368 -5.891 -13.073 1.00 87.06 85 ASP A CA 1
ATOM 646 C C . ASP A 1 85 ? -3.051 -5.300 -12.529 1.00 87.06 85 ASP A C 1
ATOM 648 O O . ASP A 1 85 ? -2.108 -5.076 -13.289 1.00 87.06 85 ASP A O 1
ATOM 652 N N . LEU A 1 86 ? -2.973 -5.054 -11.221 1.00 92.56 86 LEU A N 1
ATOM 653 C CA . LEU A 1 86 ? -1.825 -4.460 -10.544 1.00 92.56 86 LEU A CA 1
ATOM 654 C C . LEU A 1 86 ? -1.018 -5.502 -9.790 1.00 92.56 86 LEU A C 1
ATOM 656 O O . LEU A 1 86 ? -1.553 -6.403 -9.140 1.00 92.56 86 LEU A O 1
ATOM 660 N N . THR A 1 87 ? 0.289 -5.282 -9.788 1.00 96.12 87 THR A N 1
ATOM 661 C CA . THR A 1 87 ? 1.222 -6.028 -8.955 1.00 96.12 87 THR A CA 1
ATOM 662 C C . THR A 1 87 ? 1.837 -5.071 -7.954 1.00 96.12 87 THR A C 1
ATOM 664 O O . THR A 1 87 ? 2.580 -4.161 -8.326 1.00 96.12 87 THR A O 1
ATOM 667 N N . TRP A 1 88 ? 1.541 -5.286 -6.679 1.00 97.25 88 TRP A N 1
ATOM 668 C CA . TRP A 1 88 ? 2.146 -4.571 -5.567 1.00 97.25 88 TRP A CA 1
ATOM 669 C C . TRP A 1 88 ? 3.188 -5.439 -4.867 1.00 97.25 88 TRP A C 1
ATOM 671 O O . TRP A 1 88 ? 3.137 -6.669 -4.895 1.00 97.25 88 TRP A O 1
ATOM 681 N N . ARG A 1 89 ? 4.144 -4.788 -4.212 1.00 97.19 89 ARG A N 1
ATOM 682 C CA . ARG A 1 89 ? 5.086 -5.407 -3.283 1.00 97.19 89 ARG A CA 1
ATOM 683 C C . ARG A 1 89 ? 5.062 -4.634 -1.981 1.00 97.19 89 ARG A C 1
ATOM 685 O O . ARG A 1 89 ? 5.430 -3.463 -1.977 1.00 97.19 89 ARG A O 1
ATOM 692 N N . LEU A 1 90 ? 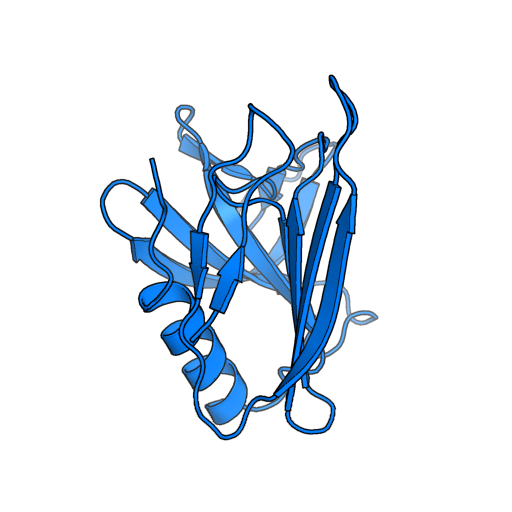4.662 -5.290 -0.898 1.00 96.81 90 LEU A N 1
ATOM 693 C CA . LEU A 1 90 ? 4.886 -4.788 0.451 1.00 96.81 90 LEU A CA 1
ATOM 694 C C . LEU A 1 90 ? 6.334 -5.097 0.832 1.00 96.81 90 LEU A C 1
ATOM 696 O O . LEU A 1 90 ? 6.695 -6.266 0.924 1.00 96.81 90 LEU A O 1
ATOM 700 N N . ALA A 1 91 ? 7.155 -4.073 1.029 1.00 96.56 91 ALA A N 1
ATOM 701 C CA . ALA A 1 91 ? 8.598 -4.212 1.168 1.00 96.56 91 ALA A CA 1
ATOM 702 C C . ALA A 1 91 ? 9.102 -3.582 2.468 1.00 96.56 91 ALA A C 1
ATOM 704 O O . ALA A 1 91 ? 8.682 -2.476 2.809 1.00 96.56 91 ALA A O 1
ATOM 705 N N . SER A 1 92 ? 9.997 -4.267 3.185 1.00 96.56 92 SER A N 1
ATOM 706 C CA . SER A 1 92 ? 10.587 -3.749 4.427 1.00 96.56 92 SER A CA 1
ATOM 707 C C . SER A 1 92 ? 11.881 -2.996 4.140 1.00 96.56 92 SER A C 1
ATOM 709 O O . SER A 1 92 ? 12.726 -3.450 3.361 1.00 96.56 92 SER A O 1
ATOM 711 N N . PHE A 1 93 ? 12.036 -1.813 4.734 1.00 96.06 93 PHE A N 1
ATOM 712 C CA . PHE A 1 93 ? 13.224 -0.994 4.502 1.00 96.06 93 PHE A CA 1
ATOM 713 C C . PHE A 1 93 ? 14.495 -1.720 4.949 1.00 96.06 93 PHE A C 1
ATOM 715 O O . PHE A 1 93 ? 14.535 -2.356 6.000 1.00 96.06 93 PHE A O 1
ATOM 722 N N . GLN A 1 94 ? 15.565 -1.584 4.164 1.00 93.50 94 GLN A N 1
ATOM 723 C CA . GLN A 1 94 ? 16.876 -2.109 4.547 1.00 93.50 94 GLN A CA 1
ATOM 724 C C . GLN A 1 94 ? 17.556 -1.259 5.637 1.00 93.50 94 GLN A C 1
ATOM 726 O O . GLN A 1 94 ? 18.412 -1.765 6.364 1.00 93.50 94 GLN A O 1
ATOM 731 N N . SER A 1 95 ? 17.187 0.023 5.762 1.00 88.31 95 SER A N 1
ATOM 732 C CA . SER A 1 95 ? 17.808 0.943 6.720 1.00 88.31 95 SER A CA 1
ATOM 733 C C . SER A 1 95 ? 17.543 0.520 8.174 1.00 88.31 95 SER A C 1
ATOM 735 O O . SER A 1 95 ? 16.379 0.395 8.563 1.00 88.31 95 SER A O 1
ATOM 737 N N . PRO A 1 96 ? 18.586 0.377 9.016 1.00 78.62 96 PRO A N 1
ATOM 738 C CA . PRO A 1 96 ? 18.421 0.023 10.426 1.00 78.62 96 PRO A CA 1
ATOM 739 C C . PRO A 1 96 ? 17.741 1.128 11.249 1.00 78.62 96 PRO A C 1
ATOM 741 O O . PRO A 1 96 ? 17.270 0.866 12.352 1.00 78.62 96 PRO A O 1
ATOM 744 N N . GLU A 1 97 ? 17.673 2.354 10.724 1.00 86.00 97 GLU A N 1
ATOM 745 C CA . GLU A 1 97 ? 17.021 3.495 11.377 1.00 86.00 97 GLU A CA 1
ATOM 746 C C . GLU A 1 97 ? 15.489 3.441 11.263 1.00 86.00 97 GLU A C 1
ATOM 748 O O . GLU A 1 97 ? 14.787 4.103 12.026 1.00 86.00 97 GLU A O 1
ATOM 753 N N . ILE A 1 98 ? 14.956 2.631 10.340 1.00 85.44 98 ILE A N 1
ATOM 754 C CA . ILE A 1 98 ? 13.520 2.536 10.055 1.00 85.44 98 ILE A CA 1
ATOM 755 C C . ILE A 1 98 ? 12.981 1.185 10.540 1.00 85.44 98 ILE A C 1
ATOM 757 O O . ILE A 1 98 ? 12.635 0.290 9.767 1.00 85.44 98 ILE A O 1
ATOM 761 N N . ILE A 1 99 ? 12.909 1.026 11.861 1.00 84.06 99 ILE A N 1
ATOM 762 C CA . ILE A 1 99 ? 12.437 -0.213 12.489 1.00 84.06 99 ILE A CA 1
ATOM 763 C C . ILE A 1 99 ? 10.944 -0.425 12.201 1.00 84.06 99 ILE A C 1
ATOM 765 O O . ILE A 1 99 ? 10.107 0.427 12.504 1.00 84.06 99 ILE A O 1
ATOM 769 N N . GLY A 1 100 ? 10.606 -1.590 11.638 1.00 90.44 100 GLY A N 1
ATOM 770 C CA . GLY A 1 100 ? 9.226 -1.940 11.285 1.00 90.44 100 GLY A CA 1
ATOM 771 C C . GLY A 1 100 ? 8.625 -1.022 10.218 1.00 90.44 100 GLY A C 1
ATOM 772 O O . GLY A 1 100 ? 7.403 -0.874 10.168 1.00 90.44 100 GLY A O 1
ATOM 773 N N . GLY A 1 101 ? 9.470 -0.359 9.422 1.00 96.00 101 GLY A N 1
ATOM 774 C CA . GLY A 1 101 ? 9.047 0.463 8.300 1.00 96.00 101 GLY A CA 1
ATOM 775 C C . GLY A 1 101 ? 8.832 -0.365 7.046 1.00 96.00 101 GLY A C 1
ATOM 776 O O . GLY A 1 101 ? 9.684 -1.173 6.669 1.00 96.00 101 GLY A O 1
ATOM 777 N N . TYR A 1 102 ? 7.720 -0.102 6.373 1.00 97.12 102 TYR A N 1
ATOM 778 C CA . TYR A 1 102 ? 7.368 -0.731 5.115 1.00 97.12 102 TYR A CA 1
ATOM 779 C C . TYR A 1 102 ? 6.871 0.294 4.101 1.00 97.12 102 TYR A C 1
ATOM 781 O O . TYR A 1 102 ? 6.255 1.299 4.458 1.00 97.12 102 TYR A O 1
ATOM 789 N N . GLN A 1 103 ? 7.088 -0.017 2.830 1.00 97.12 103 GLN A N 1
ATOM 790 C CA . GLN A 1 103 ? 6.555 0.706 1.684 1.00 97.12 103 GLN A CA 1
ATOM 791 C C . GLN A 1 103 ? 5.825 -0.282 0.778 1.00 97.12 103 GLN A C 1
ATOM 793 O O . GLN A 1 103 ? 6.292 -1.405 0.580 1.00 97.12 103 GLN A O 1
ATOM 798 N N . VAL A 1 104 ? 4.711 0.138 0.184 1.00 97.62 104 VAL A N 1
ATOM 799 C CA . VAL A 1 104 ? 4.163 -0.562 -0.980 1.00 97.62 104 VAL A CA 1
ATOM 800 C C . VAL A 1 104 ? 4.733 0.053 -2.249 1.00 97.62 104 VAL A C 1
ATOM 802 O O . VAL A 1 104 ? 4.650 1.265 -2.447 1.00 97.62 104 VAL A O 1
ATOM 805 N N . CYS A 1 105 ? 5.272 -0.793 -3.118 1.00 97.69 105 CYS A N 1
ATOM 806 C CA . CYS A 1 105 ? 5.685 -0.410 -4.461 1.00 97.69 105 CYS A CA 1
ATOM 807 C C . CYS A 1 105 ? 4.791 -1.078 -5.501 1.00 97.69 105 CYS A C 1
ATOM 809 O O . CYS A 1 105 ? 4.417 -2.239 -5.340 1.00 97.69 105 CYS A O 1
ATOM 811 N N . GLU A 1 106 ? 4.487 -0.377 -6.586 1.00 97.06 106 GLU A N 1
ATOM 812 C CA . GLU A 1 106 ? 3.679 -0.882 -7.696 1.00 97.06 106 GLU A CA 1
ATOM 813 C C . GLU A 1 106 ? 4.550 -1.141 -8.925 1.00 97.06 106 GLU A C 1
ATOM 815 O O . GLU A 1 106 ? 5.463 -0.371 -9.227 1.00 97.06 106 GLU A O 1
ATOM 820 N N . MET A 1 107 ? 4.275 -2.233 -9.639 1.00 97.12 107 MET A N 1
ATOM 821 C CA . MET A 1 107 ? 4.916 -2.521 -10.916 1.00 97.12 107 MET A CA 1
ATOM 822 C C . MET A 1 107 ? 4.432 -1.537 -11.985 1.00 97.12 107 MET A C 1
ATOM 824 O O . MET A 1 107 ? 3.264 -1.532 -12.368 1.00 97.12 107 MET A O 1
ATOM 828 N N . SER A 1 108 ? 5.354 -0.728 -12.498 1.00 94.12 108 SER A N 1
ATOM 829 C CA . SER A 1 108 ? 5.113 0.155 -13.638 1.00 94.12 108 SER A CA 1
ATOM 830 C C . SER A 1 108 ? 4.956 -0.630 -14.945 1.00 94.12 108 SER A C 1
ATOM 832 O O . SER A 1 108 ? 5.351 -1.791 -15.063 1.00 94.12 108 SER A O 1
ATOM 834 N N . THR A 1 109 ? 4.463 0.041 -15.987 1.00 90.62 109 THR A N 1
ATOM 835 C CA . THR A 1 109 ? 4.369 -0.517 -17.349 1.00 90.62 109 THR A CA 1
ATOM 836 C C . THR A 1 109 ? 5.724 -0.907 -17.946 1.00 90.62 109 THR A C 1
ATOM 838 O O . THR A 1 109 ? 5.774 -1.738 -18.848 1.00 90.62 109 THR A O 1
ATOM 841 N N . ALA A 1 110 ? 6.821 -0.337 -17.437 1.00 91.69 110 ALA A N 1
ATOM 842 C CA . ALA A 1 110 ? 8.186 -0.679 -17.826 1.00 91.69 110 ALA A CA 1
ATOM 843 C C . ALA A 1 110 ? 8.731 -1.934 -17.110 1.00 91.69 110 ALA A C 1
ATOM 845 O O . ALA A 1 110 ? 9.867 -2.327 -17.360 1.00 91.69 110 ALA A O 1
ATOM 846 N N . GLY A 1 111 ? 7.950 -2.556 -16.218 1.00 92.56 111 GLY A N 1
ATOM 847 C CA . GLY A 1 111 ? 8.356 -3.738 -15.449 1.00 92.56 111 GLY A CA 1
ATOM 848 C C . GLY A 1 111 ? 9.173 -3.434 -14.188 1.00 92.56 111 GLY A C 1
ATOM 849 O O . GLY A 1 111 ? 9.585 -4.359 -13.494 1.00 92.56 111 GLY A O 1
ATOM 850 N N . THR A 1 112 ? 9.385 -2.157 -13.860 1.00 94.50 112 THR A N 1
ATOM 851 C CA . THR A 1 112 ? 10.096 -1.719 -12.648 1.00 94.50 112 THR A CA 1
ATOM 852 C C . THR A 1 112 ? 9.110 -1.394 -11.534 1.00 94.50 112 THR A C 1
ATOM 854 O O . THR A 1 112 ? 8.081 -0.770 -11.797 1.00 94.50 112 THR A O 1
ATOM 857 N N . PHE A 1 113 ? 9.426 -1.759 -10.292 1.00 97.25 113 PHE A N 1
ATOM 858 C CA . PHE A 1 113 ? 8.631 -1.365 -9.128 1.00 97.25 113 PHE A CA 1
ATOM 859 C C . PHE A 1 113 ? 8.985 0.047 -8.667 1.00 97.25 113 PHE A C 1
ATOM 861 O O . PHE A 1 113 ? 10.163 0.378 -8.533 1.00 97.25 113 PHE A O 1
ATOM 868 N N . ILE A 1 114 ? 7.969 0.864 -8.399 1.00 96.69 114 ILE A N 1
ATOM 869 C CA . ILE A 1 114 ? 8.126 2.257 -7.972 1.00 96.69 114 ILE A CA 1
ATOM 870 C C . ILE A 1 114 ? 7.231 2.592 -6.775 1.00 96.69 114 ILE A C 1
ATOM 872 O O . ILE A 1 114 ? 6.217 1.934 -6.549 1.00 96.69 114 ILE A O 1
ATOM 876 N N . THR A 1 115 ? 7.588 3.629 -6.016 1.00 96.38 115 THR A N 1
ATOM 877 C CA . THR A 1 115 ? 6.857 4.047 -4.800 1.00 96.38 115 THR A CA 1
ATOM 878 C C . THR A 1 115 ? 5.481 4.659 -5.061 1.00 96.38 115 THR A C 1
ATOM 880 O O . THR A 1 115 ? 4.611 4.621 -4.191 1.00 96.38 115 THR A O 1
ATOM 883 N N . SER A 1 116 ? 5.270 5.243 -6.241 1.00 93.44 116 SER A N 1
ATOM 884 C CA . SER A 1 116 ? 3.981 5.820 -6.623 1.00 93.44 116 SER A CA 1
ATOM 885 C C . SER A 1 116 ? 3.058 4.722 -7.137 1.00 93.44 116 SER A C 1
ATOM 887 O O . SER A 1 116 ? 3.229 4.241 -8.254 1.00 93.44 116 SER A O 1
ATOM 889 N N . THR A 1 117 ? 2.079 4.336 -6.321 1.00 94.88 117 THR A N 1
ATOM 890 C CA . THR A 1 117 ? 1.012 3.415 -6.737 1.00 94.88 117 THR A CA 1
ATOM 891 C C . THR A 1 117 ? -0.134 4.182 -7.391 1.00 94.88 117 THR A C 1
ATOM 893 O O . THR A 1 117 ? -0.243 5.405 -7.235 1.00 94.88 117 THR A O 1
ATOM 896 N N . LYS A 1 118 ? -1.065 3.467 -8.028 1.00 93.88 118 LYS A N 1
ATOM 897 C CA . LYS A 1 118 ? -2.310 4.058 -8.542 1.00 93.88 118 LYS A CA 1
ATOM 898 C C . LYS A 1 118 ? -3.111 4.852 -7.518 1.00 93.88 118 LYS A C 1
ATOM 900 O O . LYS A 1 118 ? -3.856 5.740 -7.915 1.00 93.88 118 LYS A O 1
ATOM 905 N N . ILE A 1 119 ? -2.984 4.558 -6.224 1.00 94.81 119 ILE A N 1
ATOM 906 C CA . ILE A 1 119 ? -3.736 5.245 -5.163 1.00 94.81 119 ILE A CA 1
ATOM 907 C C . ILE A 1 119 ? -2.871 6.171 -4.306 1.00 94.81 119 ILE A C 1
ATOM 909 O O . ILE A 1 119 ? -3.355 6.683 -3.297 1.00 94.81 119 ILE A O 1
ATOM 913 N N . GLY A 1 120 ? -1.626 6.414 -4.715 1.00 94.69 120 GLY A N 1
ATOM 914 C CA . GLY A 1 120 ? -0.674 7.270 -4.019 1.00 94.69 120 GLY A CA 1
ATOM 915 C C . GLY A 1 120 ? 0.445 6.482 -3.351 1.00 94.69 120 GLY A C 1
ATOM 916 O O . GLY A 1 120 ? 0.658 5.299 -3.616 1.00 94.69 120 GLY A O 1
ATOM 917 N N . GLU A 1 121 ? 1.193 7.151 -2.490 1.00 96.44 121 GLU A N 1
ATOM 918 C CA . GLU A 1 121 ? 2.246 6.522 -1.707 1.00 96.44 121 GLU A CA 1
ATOM 919 C C . GLU A 1 121 ? 1.641 5.804 -0.497 1.00 96.44 121 GLU A C 1
ATOM 921 O O . GLU A 1 121 ? 0.813 6.380 0.211 1.00 96.44 121 GLU A O 1
ATOM 926 N N . ILE A 1 122 ? 2.042 4.553 -0.256 1.00 97.31 122 ILE A N 1
ATOM 927 C CA . ILE A 1 122 ? 1.548 3.747 0.864 1.00 97.31 122 ILE A CA 1
ATOM 928 C C . ILE A 1 122 ? 2.731 3.343 1.741 1.00 97.31 122 ILE A C 1
ATOM 930 O O . ILE A 1 122 ? 3.636 2.629 1.305 1.00 97.31 122 ILE A O 1
ATOM 934 N N . LEU A 1 123 ? 2.686 3.785 2.990 1.00 96.38 123 LEU A N 1
ATOM 935 C CA . LEU A 1 123 ? 3.734 3.619 3.988 1.00 96.38 123 LEU A CA 1
ATOM 936 C C . LEU A 1 123 ? 3.145 2.962 5.229 1.00 96.38 123 LEU A C 1
ATOM 938 O O . LEU A 1 123 ? 2.010 3.250 5.608 1.00 96.38 123 LEU A O 1
ATOM 942 N N . ALA A 1 124 ? 3.928 2.142 5.909 1.00 96.81 124 ALA A N 1
ATOM 943 C CA . ALA A 1 124 ? 3.587 1.678 7.240 1.00 96.81 124 ALA A CA 1
ATOM 944 C C . ALA A 1 124 ? 4.794 1.743 8.170 1.00 96.81 124 ALA A C 1
ATOM 946 O O . ALA A 1 124 ? 5.939 1.624 7.738 1.00 96.81 124 ALA A O 1
ATOM 947 N N . GLY A 1 125 ? 4.526 1.957 9.452 1.00 95.56 125 GLY A N 1
ATOM 948 C CA . GLY A 1 125 ? 5.534 2.034 10.501 1.00 95.56 125 GLY A CA 1
ATOM 949 C C . GLY A 1 125 ? 5.119 1.216 11.713 1.00 95.56 125 GLY A C 1
ATOM 950 O O . GLY A 1 125 ? 3.930 1.000 11.949 1.00 95.56 125 GLY A O 1
ATOM 951 N N . GLY A 1 126 ? 6.099 0.754 12.490 1.00 93.62 126 GLY A N 1
ATOM 952 C CA . GLY A 1 126 ? 5.841 -0.040 13.692 1.00 93.62 126 GLY A CA 1
ATOM 953 C C . GLY A 1 126 ? 5.267 -1.433 13.409 1.00 93.62 126 GLY A C 1
ATOM 954 O O . GLY A 1 126 ? 4.609 -2.001 14.277 1.00 93.62 126 GLY A O 1
ATOM 955 N N . LEU A 1 127 ? 5.481 -1.982 12.209 1.00 93.38 127 LEU A N 1
ATOM 956 C CA . LEU A 1 127 ? 5.142 -3.364 11.856 1.00 93.38 127 LEU A CA 1
ATOM 957 C C . LEU A 1 127 ? 6.275 -4.301 12.290 1.00 93.38 127 LEU A C 1
ATOM 959 O O . LEU A 1 127 ? 7.162 -4.637 11.506 1.00 93.38 127 LEU A O 1
ATOM 963 N N . THR A 1 128 ? 6.291 -4.668 13.568 1.00 90.88 128 THR A N 1
ATOM 964 C CA . THR A 1 128 ? 7.376 -5.469 14.165 1.00 90.88 128 THR A CA 1
ATOM 965 C C . THR A 1 128 ? 6.995 -6.921 14.439 1.00 90.88 128 THR A C 1
ATOM 967 O O . THR A 1 128 ? 7.872 -7.733 14.723 1.00 90.88 128 THR A O 1
ATOM 970 N N . ASP A 1 129 ? 5.712 -7.259 14.338 1.00 89.69 129 ASP A N 1
ATOM 971 C CA . ASP A 1 129 ? 5.179 -8.596 14.572 1.00 89.69 129 ASP A CA 1
ATOM 972 C C . ASP A 1 129 ? 4.418 -9.124 13.346 1.00 89.69 129 ASP A C 1
ATOM 974 O O . ASP A 1 129 ? 3.876 -8.358 12.543 1.00 89.69 129 ASP A O 1
ATOM 978 N N . SER A 1 130 ? 4.372 -10.451 13.205 1.00 90.19 130 SER A N 1
ATOM 979 C CA . SER A 1 130 ? 3.756 -11.111 12.049 1.00 90.19 130 SER A CA 1
ATOM 980 C C . SER A 1 130 ? 2.259 -10.832 11.938 1.00 90.19 130 SER A C 1
ATOM 982 O O . SER A 1 130 ? 1.757 -10.681 10.832 1.00 90.19 130 SER A O 1
ATOM 984 N N . GLN A 1 131 ? 1.545 -10.707 13.062 1.00 91.12 131 GLN A N 1
ATOM 985 C CA . GLN A 1 131 ? 0.105 -10.457 13.041 1.00 91.12 131 GLN A CA 1
ATOM 986 C C . GLN A 1 131 ? -0.202 -9.079 12.446 1.00 91.12 131 GLN A C 1
ATOM 988 O O . GLN A 1 131 ? -1.119 -8.943 11.639 1.00 91.12 131 GLN A O 1
ATOM 993 N N . SER A 1 132 ? 0.549 -8.048 12.829 1.00 90.88 132 SER A N 1
ATOM 994 C CA . SER A 1 132 ? 0.368 -6.704 12.279 1.00 90.88 132 SER A CA 1
ATOM 995 C C . SER A 1 132 ? 0.728 -6.646 10.788 1.00 90.88 132 SER A C 1
ATOM 997 O O . SER A 1 132 ? 0.054 -5.946 10.031 1.00 90.88 132 SER A O 1
ATOM 999 N N . ILE A 1 133 ? 1.730 -7.418 10.346 1.00 92.25 133 ILE A N 1
ATOM 1000 C CA . ILE A 1 133 ? 2.083 -7.567 8.922 1.00 92.25 133 ILE A CA 1
ATOM 1001 C C . ILE A 1 133 ? 0.953 -8.263 8.149 1.00 92.25 133 ILE A C 1
ATOM 1003 O O . ILE A 1 133 ? 0.547 -7.773 7.095 1.00 92.25 133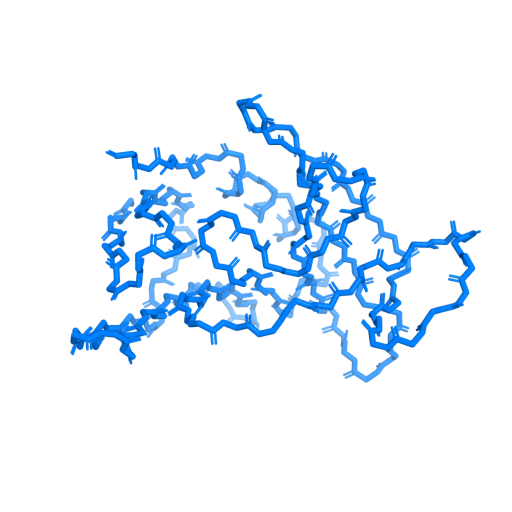 ILE A O 1
ATOM 1007 N N . ASP A 1 134 ? 0.391 -9.348 8.684 1.00 92.69 134 ASP A N 1
ATOM 1008 C CA . ASP A 1 134 ? -0.731 -10.071 8.074 1.00 92.69 134 ASP A CA 1
ATOM 1009 C C . ASP A 1 134 ? -1.986 -9.194 7.971 1.00 92.69 134 ASP A C 1
ATOM 1011 O O . ASP A 1 134 ? -2.663 -9.176 6.941 1.00 92.69 134 ASP A O 1
ATOM 1015 N N . GLU A 1 135 ? -2.284 -8.410 9.010 1.00 93.44 135 GLU A N 1
ATOM 1016 C CA . GLU A 1 135 ? -3.379 -7.440 8.972 1.00 93.44 135 GLU A CA 1
ATOM 1017 C C . GLU A 1 135 ? -3.136 -6.344 7.927 1.00 93.44 135 GLU A C 1
ATOM 1019 O O . GLU A 1 135 ? -4.084 -5.937 7.251 1.00 93.44 135 GLU A O 1
ATOM 1024 N N . PHE A 1 136 ? -1.892 -5.883 7.748 1.00 94.69 136 PHE A N 1
ATOM 1025 C CA . PHE A 1 136 ? -1.584 -4.911 6.701 1.00 94.69 136 PHE A CA 1
ATOM 1026 C C . PHE A 1 136 ? -1.736 -5.513 5.300 1.00 94.69 136 PHE A C 1
ATOM 1028 O O . PHE A 1 136 ? -2.397 -4.909 4.454 1.00 94.69 136 PHE A O 1
ATOM 1035 N N . ASN A 1 137 ? -1.223 -6.725 5.071 1.00 94.00 137 ASN A N 1
ATOM 1036 C CA . ASN A 1 137 ? -1.444 -7.469 3.828 1.00 94.00 137 ASN A CA 1
ATOM 1037 C C . ASN A 1 137 ? -2.942 -7.601 3.524 1.00 94.00 137 ASN A C 1
ATOM 1039 O O . ASN A 1 137 ? -3.389 -7.251 2.432 1.00 94.00 137 ASN A O 1
ATOM 1043 N N . TYR A 1 138 ? -3.739 -7.992 4.522 1.00 92.75 138 TYR A N 1
ATOM 1044 C CA . TYR A 1 138 ? -5.192 -8.071 4.394 1.00 92.75 138 TYR A CA 1
ATOM 1045 C C . TYR A 1 138 ? -5.825 -6.721 4.020 1.00 92.75 138 TYR A C 1
ATOM 1047 O O . TYR A 1 138 ? -6.692 -6.663 3.148 1.00 92.75 138 TYR A O 1
ATOM 1055 N N . ILE A 1 139 ? -5.402 -5.615 4.644 1.00 95.31 139 ILE A N 1
ATOM 1056 C CA . ILE A 1 139 ? -5.888 -4.271 4.291 1.00 95.31 139 ILE A CA 1
ATOM 1057 C C . ILE A 1 139 ? -5.597 -3.966 2.816 1.00 95.31 139 ILE A C 1
ATOM 1059 O O . ILE A 1 139 ? -6.504 -3.533 2.103 1.00 95.31 139 ILE A O 1
ATOM 1063 N N . LEU A 1 140 ? -4.370 -4.220 2.347 1.00 95.62 140 LEU A N 1
ATOM 1064 C CA . LEU A 1 140 ? -3.954 -3.966 0.963 1.00 95.62 140 LEU A CA 1
ATOM 1065 C C . LEU A 1 140 ? -4.778 -4.779 -0.042 1.00 95.62 140 LEU A C 1
ATOM 1067 O O . LEU A 1 140 ? -5.301 -4.224 -1.012 1.00 95.62 140 LEU A O 1
ATOM 1071 N N . GLU A 1 141 ? -4.976 -6.070 0.224 1.00 93.44 141 GLU A N 1
ATOM 1072 C CA . GLU A 1 141 ? -5.812 -6.945 -0.603 1.00 93.44 141 GLU A CA 1
ATOM 1073 C C . GLU A 1 141 ? -7.247 -6.416 -0.724 1.00 93.44 141 GLU A C 1
ATOM 1075 O O . GLU A 1 141 ? -7.844 -6.450 -1.805 1.00 93.44 141 GLU A O 1
ATOM 1080 N N . LYS A 1 142 ? -7.803 -5.883 0.371 1.00 93.50 142 LYS A N 1
ATOM 1081 C CA . LYS A 1 142 ? -9.198 -5.427 0.442 1.00 93.50 142 LYS A CA 1
ATOM 1082 C C . LYS A 1 142 ? -9.439 -4.006 -0.043 1.00 93.50 142 LYS A C 1
ATOM 1084 O O . LYS A 1 142 ? -10.606 -3.627 -0.158 1.00 93.50 142 LYS A O 1
ATOM 1089 N N . ILE A 1 143 ? -8.407 -3.216 -0.334 1.00 94.94 143 ILE A N 1
ATOM 1090 C CA . ILE A 1 143 ? -8.595 -1.907 -0.975 1.00 94.94 143 ILE A CA 1
ATOM 1091 C C . ILE A 1 143 ? -9.415 -2.086 -2.263 1.00 94.94 143 ILE A C 1
ATOM 1093 O O . ILE A 1 143 ? -9.345 -3.110 -2.923 1.00 94.94 143 ILE A O 1
ATOM 1097 N N . VAL A 1 144 ? -10.238 -1.122 -2.640 1.00 95.25 144 VAL A N 1
ATOM 1098 C CA . VAL A 1 144 ? -10.942 -1.125 -3.926 1.00 95.25 144 VAL A CA 1
ATOM 1099 C C . VAL A 1 144 ? -10.613 0.180 -4.617 1.00 95.25 144 VAL A C 1
ATOM 1101 O O . VAL A 1 144 ? -10.874 1.245 -4.058 1.00 95.25 144 VAL A O 1
ATOM 1104 N N . ILE A 1 145 ? -10.035 0.095 -5.810 1.00 94.50 145 ILE A N 1
ATOM 1105 C CA . ILE A 1 145 ? -9.695 1.264 -6.619 1.00 94.50 145 ILE A CA 1
ATOM 1106 C C . ILE A 1 145 ? -10.961 1.721 -7.340 1.00 94.50 145 ILE A C 1
ATOM 1108 O O . ILE A 1 145 ? -11.688 0.914 -7.919 1.00 94.50 145 ILE A O 1
ATOM 1112 N N . LEU A 1 146 ? -11.259 3.011 -7.239 1.00 93.25 146 LEU A N 1
ATOM 1113 C CA . LEU A 1 146 ? -12.452 3.630 -7.796 1.00 93.25 146 LEU A CA 1
ATOM 1114 C C . LEU A 1 146 ? -12.033 4.410 -9.044 1.00 93.25 146 LEU A C 1
ATOM 1116 O O . LEU A 1 146 ? -11.324 5.410 -8.928 1.00 93.25 146 LEU A O 1
ATOM 1120 N N . LYS A 1 147 ? -12.461 3.910 -10.205 1.00 75.44 147 LYS A N 1
ATOM 1121 C CA . LYS A 1 147 ? -12.314 4.571 -11.506 1.00 75.44 147 LYS A CA 1
ATOM 1122 C C . LYS A 1 147 ? -13.376 5.650 -11.693 1.00 75.44 147 LYS A C 1
ATOM 1124 O O . LYS A 1 147 ? -14.502 5.450 -11.176 1.00 75.44 147 LYS A O 1
#

Sequence (147 aa):
MMTVKSPVTSVDSYKIYYPTTWSIQQYKNTPADGNGSSSLTLSKGLTTISILQTNGNSLTCLYPGDSDQANSLQFKEYVGINKDDLTWRLASFQSPEIIGGYQVCEMSTAGTFITSTKIGEILAGGLTDSQSIDEFNYILEKIVILK

Organism: NCBI:txid1618387